Protein AF-0000000083642855 (afdb_homodimer)

Radius of gyration: 17.38 Å; Cα contacts (8 Å, |Δi|>4): 271; chains: 2; bounding box: 28×48×40 Å

Secondary structure (DSSP, 8-state):
-HHHHHHHHHTT-HHHHHHHHHHHHHH-TT-HHHHHHHHHHHHHTT-HHHHHHHHHHHHHH-TT-HHHHHHHHHHHHHHHHHHH-/-HHHHHHHHHTT-HHHHHHHHHHHHHH-TT-HHHHHHHHHHHHHTT-HHHHHHHHHHHHHH-TT-HHHHHHHHHHHHHHHHHHH-

Nearest PDB structures (foldseek):
  2vyi-assembly2_B  TM=9.928E-01  e=2.542E-05  Homo sapiens
  5lyn-assembly1_B  TM=9.977E-01  e=8.302E-05  Saccharomyces cerevisiae
  6fdp-assembly1_A  TM=9.388E-01  e=4.725E-05  Homo sapiens
  6fdt-assembly1_A  TM=9.279E-01  e=5.920E-05  Homo sapiens
  7tb1-assembly2_B  TM=9.486E-01  e=1.633E-04  Homo sapiens

Solvent-accessible surface area (backbone atoms only — not comparable to full-atom values): 7973 Å² total; per-residue (Å²): 81,55,67,58,13,51,51,27,44,74,69,66,36,34,70,59,14,37,54,27,25,51,54,37,31,73,77,41,74,83,45,31,63,50,30,28,52,32,15,48,27,26,44,77,68,66,38,27,71,60,8,33,54,25,10,50,52,11,33,72,68,35,80,80,46,23,66,18,31,33,42,28,11,52,19,42,44,50,47,54,49,54,65,72,93,81,54,67,59,14,51,52,27,44,74,70,66,35,33,70,59,14,36,55,27,26,51,53,36,30,74,77,42,76,80,45,32,64,49,30,28,54,31,14,48,30,26,46,76,69,68,37,28,71,61,8,34,55,24,11,50,51,11,32,73,68,34,79,78,48,23,66,18,32,34,41,26,11,52,19,42,44,50,46,56,49,55,66,73,91

Organism: NCBI:txid97028

Structure (mmCIF, N/CA/C/O backbone):
data_AF-0000000083642855-model_v1
#
loop_
_entity.id
_entity.type
_entity.pdbx_description
1 polymer SGT1-1
#
loop_
_atom_site.group_PDB
_atom_site.id
_atom_site.type_symbol
_atom_site.label_atom_id
_atom_site.label_alt_id
_atom_site.label_comp_id
_atom_site.label_asym_id
_atom_site.label_entity_id
_atom_site.label_seq_id
_atom_site.pdbx_PDB_ins_code
_atom_site.Cartn_x
_atom_site.Cartn_y
_atom_site.Cartn_z
_atom_site.occupancy
_atom_site.B_iso_or_equiv
_atom_site.auth_seq_id
_atom_site.auth_comp_id
_atom_site.auth_asym_id
_atom_site.auth_atom_id
_atom_site.pdbx_PDB_model_num
ATOM 1 N N . PHE A 1 1 ? 0.253 -23.016 -13.867 1 94.75 1 PHE A N 1
ATOM 2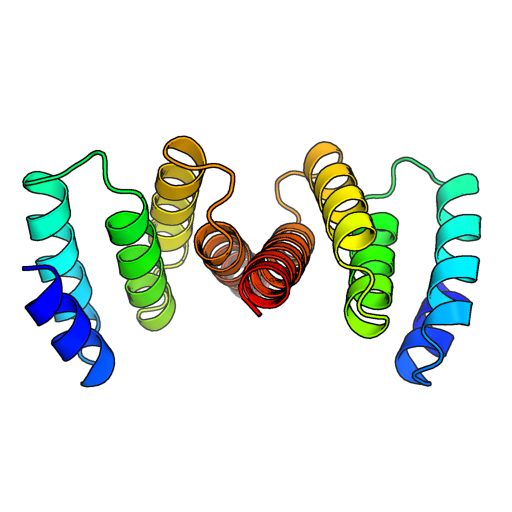 C CA . PHE A 1 1 ? -0.002 -22.859 -12.438 1 94.75 1 PHE A CA 1
ATOM 3 C C . PHE A 1 1 ? -0.616 -21.5 -12.141 1 94.75 1 PHE A C 1
ATOM 5 O O . PHE A 1 1 ? -1.661 -21.422 -11.5 1 94.75 1 PHE A O 1
ATOM 12 N N . GLU A 1 2 ? -0.07 -20.484 -12.734 1 95.88 2 GLU A N 1
ATOM 13 C CA . GLU A 1 2 ? -0.538 -19.141 -12.414 1 95.88 2 GLU A CA 1
ATOM 14 C C . GLU A 1 2 ? -2.023 -18.984 -12.727 1 95.88 2 GLU A C 1
ATOM 16 O O . GLU A 1 2 ? -2.787 -18.484 -11.898 1 95.88 2 GLU A O 1
ATOM 21 N N . ASN A 1 3 ? -2.424 -19.422 -13.883 1 97 3 ASN A N 1
ATOM 22 C CA . ASN A 1 3 ? -3.828 -19.297 -14.258 1 97 3 ASN A CA 1
ATOM 23 C C . ASN A 1 3 ? -4.73 -20.109 -13.328 1 97 3 ASN A C 1
ATOM 25 O O . ASN A 1 3 ? -5.809 -19.641 -12.953 1 97 3 ASN A O 1
ATOM 29 N N . LYS A 1 4 ? -4.34 -21.25 -13.031 1 98 4 LYS A N 1
ATOM 30 C CA . LYS A 1 4 ? -5.102 -22.078 -12.102 1 98 4 LYS A CA 1
ATOM 31 C C . LYS A 1 4 ? -5.164 -21.438 -10.719 1 98 4 LYS A C 1
ATOM 33 O O . LYS A 1 4 ? -6.184 -21.531 -10.031 1 98 4 LYS A O 1
ATOM 38 N N . ALA A 1 5 ? -4.02 -20.797 -10.359 1 98.38 5 ALA A N 1
ATOM 39 C CA . ALA A 1 5 ? -3.977 -20.109 -9.07 1 98.38 5 ALA A CA 1
ATOM 40 C C . ALA A 1 5 ? -4.977 -18.969 -9.023 1 98.38 5 ALA A C 1
ATOM 42 O O . ALA A 1 5 ? -5.684 -18.781 -8.031 1 98.38 5 ALA A O 1
ATOM 43 N N . LYS A 1 6 ? -5.027 -18.25 -10.062 1 98 6 LYS A N 1
ATOM 44 C CA . LYS A 1 6 ? -5.98 -17.156 -10.172 1 98 6 LYS A CA 1
ATOM 45 C C . LYS A 1 6 ? -7.414 -17.656 -10.094 1 98 6 LYS A C 1
ATOM 47 O O . LYS A 1 6 ? -8.266 -17.047 -9.445 1 98 6 LYS A O 1
ATOM 52 N N . GLU A 1 7 ? -7.707 -18.703 -10.766 1 98 7 GLU A N 1
ATOM 53 C CA . GLU A 1 7 ? -9.039 -19.312 -10.719 1 98 7 GLU A CA 1
ATOM 54 C C . GLU A 1 7 ? -9.391 -19.75 -9.305 1 98 7 GLU A C 1
ATOM 56 O O . GLU A 1 7 ? -10.516 -19.531 -8.844 1 98 7 GLU A O 1
ATOM 61 N N . ALA A 1 8 ? -8.469 -20.344 -8.656 1 98.31 8 ALA A N 1
ATOM 62 C CA . ALA A 1 8 ? -8.688 -20.766 -7.277 1 98.31 8 ALA A CA 1
ATOM 63 C C . ALA A 1 8 ? -8.969 -19.578 -6.375 1 98.31 8 ALA A C 1
ATOM 65 O O . ALA A 1 8 ? -9.828 -19.641 -5.492 1 98.31 8 ALA A O 1
ATOM 66 N N . PHE A 1 9 ? -8.203 -18.5 -6.582 1 98.06 9 PHE A N 1
ATOM 67 C CA . PHE A 1 9 ? -8.414 -17.281 -5.82 1 98.06 9 PHE A CA 1
ATOM 68 C C . PHE A 1 9 ? -9.82 -16.734 -6.047 1 98.06 9 PHE A C 1
ATOM 70 O O . PHE A 1 9 ? -10.5 -16.344 -5.098 1 98.06 9 PHE A O 1
ATOM 77 N N . PHE A 1 10 ? -10.234 -16.734 -7.254 1 97.31 10 PHE A N 1
ATOM 78 C CA . PHE A 1 10 ? -11.562 -16.234 -7.605 1 97.31 10 PHE A CA 1
ATOM 79 C C . PHE A 1 10 ? -12.648 -17.109 -7.004 1 97.31 10 PHE A C 1
ATOM 81 O O . PHE A 1 10 ? -13.727 -16.625 -6.645 1 97.31 10 PHE A O 1
ATOM 88 N N . ASP A 1 11 ? -12.344 -18.391 -6.887 1 97.81 11 ASP A N 1
ATOM 89 C CA . ASP A 1 11 ? -13.281 -19.359 -6.312 1 97.81 11 ASP A CA 1
ATOM 90 C C . ASP A 1 11 ? -13.211 -19.344 -4.785 1 97.81 11 ASP A C 1
ATOM 92 O O . ASP A 1 11 ? -13.805 -20.203 -4.129 1 97.81 11 ASP A O 1
ATOM 96 N N . ASP A 1 12 ? -12.344 -18.484 -4.266 1 97.81 12 ASP A N 1
ATOM 97 C CA . ASP A 1 12 ? -12.172 -18.266 -2.832 1 97.81 12 ASP A CA 1
ATOM 98 C C . ASP A 1 12 ? -11.477 -19.469 -2.178 1 97.81 12 ASP A C 1
ATOM 100 O O . ASP A 1 12 ? -11.633 -19.703 -0.98 1 97.81 12 ASP A O 1
ATOM 104 N N . ASP A 1 13 ? -10.883 -20.25 -2.939 1 98.38 13 ASP A N 1
ATOM 105 C CA . ASP A 1 13 ? -10.008 -21.297 -2.41 1 98.38 13 ASP A CA 1
ATOM 106 C C . ASP A 1 13 ? -8.578 -20.781 -2.242 1 98.38 13 ASP A C 1
ATOM 108 O O . ASP A 1 13 ? -7.684 -21.156 -2.998 1 98.38 13 ASP A O 1
ATOM 112 N N . PHE A 1 14 ? -8.375 -20.078 -1.244 1 98.56 14 PHE A N 1
ATOM 113 C CA . PHE A 1 14 ? -7.141 -19.328 -1.073 1 98.56 14 PHE A CA 1
ATOM 114 C C . PHE A 1 14 ? -5.98 -20.25 -0.731 1 98.56 14 PHE A C 1
ATOM 116 O O . PHE A 1 14 ? -4.84 -20 -1.115 1 98.56 14 PHE A O 1
ATOM 123 N N . SER A 1 15 ? -6.246 -21.328 -0.026 1 98.62 15 SER A N 1
ATOM 124 C CA . SER A 1 15 ? -5.188 -22.281 0.299 1 98.62 15 SER A CA 1
ATOM 125 C C . SER A 1 15 ? -4.621 -22.922 -0.96 1 98.62 15 SER A C 1
ATOM 127 O O . SER A 1 15 ? -3.404 -23.031 -1.114 1 98.62 15 SER A O 1
ATOM 129 N N . LEU A 1 16 ? -5.566 -23.297 -1.776 1 98.62 16 LEU A N 1
ATOM 130 C CA . LEU A 1 16 ? -5.129 -23.875 -3.045 1 98.62 16 LEU A CA 1
ATOM 131 C C . LEU A 1 16 ? -4.406 -22.828 -3.889 1 98.62 16 LEU A C 1
ATOM 133 O O . LEU A 1 16 ? -3.416 -23.141 -4.555 1 98.62 16 LEU A O 1
ATOM 137 N N . ALA A 1 17 ? -4.922 -21.609 -3.936 1 98.81 17 ALA A N 1
ATOM 138 C CA . ALA A 1 17 ? -4.262 -20.531 -4.672 1 98.81 17 ALA A CA 1
ATOM 139 C C . ALA A 1 17 ? -2.814 -20.375 -4.223 1 98.81 17 ALA A C 1
ATOM 141 O O . ALA A 1 17 ? -1.907 -20.266 -5.051 1 98.81 17 ALA A O 1
ATOM 142 N N . VAL A 1 18 ? -2.564 -20.406 -2.871 1 98.81 18 VAL A N 1
ATOM 143 C CA . VAL A 1 18 ? -1.22 -20.25 -2.326 1 98.81 18 VAL A CA 1
ATOM 144 C C . VAL A 1 18 ? -0.321 -21.375 -2.844 1 98.81 18 VAL A C 1
ATOM 146 O O . VAL A 1 18 ? 0.814 -21.125 -3.258 1 98.81 18 VAL A O 1
ATOM 149 N N . ASP A 1 19 ? -0.824 -22.594 -2.844 1 98.69 19 ASP A N 1
ATOM 150 C CA . ASP A 1 19 ? -0.051 -23.75 -3.299 1 98.69 19 AS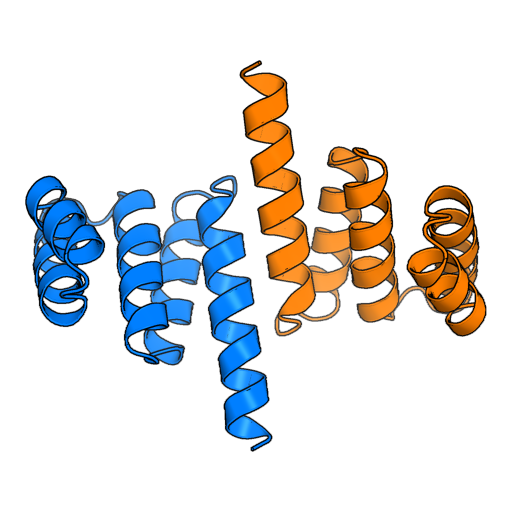P A CA 1
ATOM 151 C C . ASP A 1 19 ? 0.313 -23.625 -4.777 1 98.69 19 ASP A C 1
ATOM 153 O O . ASP A 1 19 ? 1.46 -23.859 -5.16 1 98.69 19 ASP A O 1
ATOM 157 N N . LEU A 1 20 ? -0.651 -23.219 -5.523 1 98.75 20 LEU A N 1
ATOM 158 C CA . LEU A 1 20 ? -0.451 -23.094 -6.965 1 98.75 20 LEU A CA 1
ATOM 159 C C . LEU A 1 20 ? 0.485 -21.938 -7.297 1 98.75 20 LEU A C 1
ATOM 161 O O . LEU A 1 20 ? 1.35 -22.062 -8.164 1 98.75 20 LEU A O 1
ATOM 165 N N . TYR A 1 21 ? 0.352 -20.812 -6.641 1 98.75 21 TYR A N 1
ATOM 166 C CA . TYR A 1 21 ? 1.289 -19.719 -6.84 1 98.75 21 TYR A CA 1
ATOM 167 C C . TYR A 1 21 ? 2.699 -20.109 -6.426 1 98.75 21 TYR A C 1
ATOM 169 O O . TYR A 1 21 ? 3.678 -19.703 -7.047 1 98.75 21 TYR A O 1
ATOM 177 N N . SER A 1 22 ? 2.793 -20.875 -5.332 1 98.75 22 SER A N 1
ATOM 178 C CA . SER A 1 22 ? 4.102 -21.344 -4.887 1 98.75 22 SER A CA 1
ATOM 179 C C . SER A 1 22 ? 4.781 -22.188 -5.965 1 98.75 22 SER A C 1
ATOM 181 O O . SER A 1 22 ? 5.98 -22.031 -6.211 1 98.75 22 SER A O 1
ATOM 183 N N . GLN A 1 23 ? 4.016 -23.016 -6.574 1 98.56 23 GLN A N 1
ATOM 184 C CA . GLN A 1 23 ? 4.551 -23.828 -7.672 1 98.56 23 GLN A CA 1
ATOM 185 C C . GLN A 1 23 ? 4.961 -22.938 -8.852 1 98.56 23 GLN A C 1
ATOM 187 O O . GLN A 1 23 ? 5.996 -23.172 -9.477 1 98.56 23 GLN A O 1
ATOM 192 N N . ALA A 1 24 ? 4.148 -21.984 -9.203 1 98.62 24 ALA A N 1
ATOM 193 C CA . ALA A 1 24 ? 4.457 -21.047 -10.281 1 98.62 24 ALA A CA 1
ATOM 194 C C . ALA A 1 24 ? 5.746 -20.281 -9.992 1 98.62 24 ALA A C 1
ATOM 196 O O . ALA A 1 24 ? 6.551 -20.047 -10.891 1 98.62 24 ALA A O 1
ATOM 197 N N . ILE A 1 25 ? 5.98 -19.875 -8.742 1 98.5 25 ILE A N 1
ATOM 198 C CA . ILE A 1 25 ? 7.164 -19.141 -8.312 1 98.5 25 ILE A CA 1
ATOM 199 C C . ILE A 1 25 ? 8.406 -20.016 -8.469 1 98.5 25 ILE A C 1
ATOM 201 O O . ILE A 1 25 ? 9.469 -19.531 -8.859 1 98.5 25 ILE A O 1
ATOM 205 N N .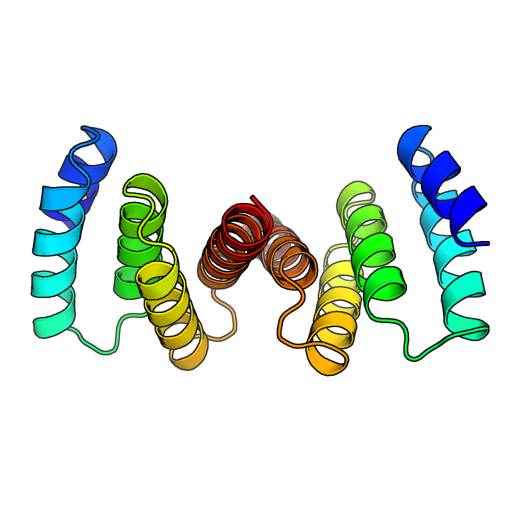 ASP A 1 26 ? 8.266 -21.312 -8.125 1 98.12 26 ASP A N 1
ATOM 206 C CA . ASP A 1 26 ? 9.375 -22.25 -8.297 1 98.12 26 ASP A CA 1
ATOM 207 C C . ASP A 1 26 ? 9.844 -22.281 -9.75 1 98.12 26 ASP A C 1
ATOM 209 O O . ASP A 1 26 ? 11.031 -22.438 -10.016 1 98.12 26 ASP A O 1
ATOM 213 N N . LEU A 1 27 ? 8.906 -22.109 -10.609 1 97.56 27 LEU A N 1
ATOM 214 C CA . LEU A 1 27 ? 9.203 -22.172 -12.039 1 97.56 27 LEU A CA 1
ATOM 215 C C . LEU A 1 27 ? 9.727 -20.828 -12.539 1 97.56 27 LEU A C 1
ATOM 217 O O . LEU A 1 27 ? 10.5 -20.781 -13.5 1 97.56 27 LEU A O 1
ATOM 221 N N . ASP A 1 28 ? 9.297 -19.703 -11.898 1 98.06 28 ASP A N 1
ATOM 222 C CA . ASP A 1 28 ? 9.695 -18.359 -12.281 1 98.06 28 ASP A CA 1
ATOM 223 C C . ASP A 1 28 ? 9.898 -17.469 -11.047 1 98.06 28 ASP A C 1
ATOM 225 O O . ASP A 1 28 ? 9.102 -16.562 -10.797 1 98.06 28 ASP A O 1
ATOM 229 N N . PRO A 1 29 ? 10.961 -17.688 -10.375 1 97.94 29 PRO A N 1
ATOM 230 C CA . PRO A 1 29 ? 11.172 -17.031 -9.086 1 97.94 29 PRO A CA 1
ATOM 231 C C . PRO A 1 29 ? 11.43 -15.539 -9.227 1 97.94 29 PRO A C 1
ATOM 233 O O . PRO A 1 29 ? 11.453 -14.812 -8.227 1 97.94 29 PRO A O 1
ATOM 236 N N . ASN A 1 30 ? 11.586 -14.977 -10.43 1 98.25 30 ASN A N 1
ATOM 237 C CA . ASN A 1 30 ? 11.891 -13.562 -10.625 1 98.25 30 ASN A CA 1
ATOM 238 C C . ASN A 1 30 ? 10.664 -12.789 -11.117 1 98.25 30 ASN A C 1
ATOM 240 O O . ASN A 1 30 ? 10.789 -11.656 -11.586 1 98.25 30 ASN A O 1
ATOM 244 N N . ASN A 1 31 ? 9.5 -13.328 -11.031 1 98.19 31 ASN A N 1
ATOM 245 C CA . ASN A 1 31 ? 8.258 -12.672 -11.43 1 98.19 31 ASN A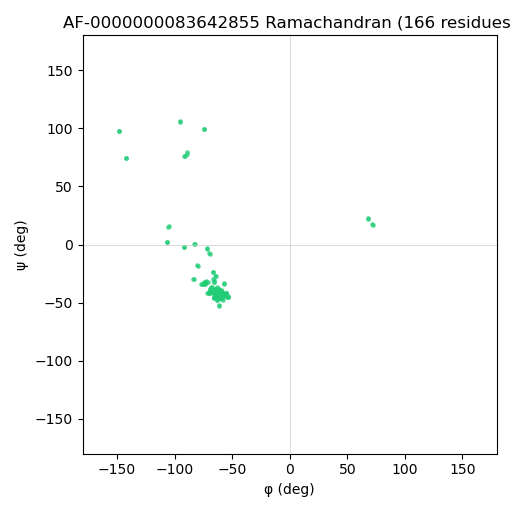 CA 1
ATOM 246 C C . ASN A 1 31 ? 7.57 -12.008 -10.234 1 98.19 31 ASN A C 1
ATOM 248 O O . ASN A 1 31 ? 6.945 -12.688 -9.414 1 98.19 31 ASN A O 1
ATOM 252 N N . PRO A 1 32 ? 7.637 -10.703 -10.172 1 98.44 32 PRO A N 1
ATOM 253 C CA . PRO A 1 32 ? 7.082 -10.016 -9.008 1 98.44 32 PRO A CA 1
ATOM 254 C C . PRO A 1 32 ? 5.57 -10.188 -8.883 1 98.44 32 PRO A C 1
ATOM 256 O O . PRO A 1 32 ? 5.031 -10.164 -7.773 1 98.44 32 PRO A O 1
ATOM 259 N N . ASN A 1 33 ? 4.93 -10.391 -9.977 1 98.19 33 ASN A N 1
ATOM 260 C CA . ASN A 1 33 ? 3.479 -10.531 -9.953 1 98.19 33 ASN A CA 1
ATOM 261 C C . ASN A 1 33 ? 3.043 -11.773 -9.195 1 98.19 33 ASN A C 1
ATOM 263 O O . ASN A 1 33 ? 2.014 -11.766 -8.516 1 98.19 33 ASN A O 1
ATOM 267 N N . LEU A 1 34 ? 3.766 -12.82 -9.352 1 98.75 34 LEU A N 1
ATOM 268 C CA . LEU A 1 34 ? 3.428 -14.062 -8.664 1 98.75 34 LEU A CA 1
ATOM 269 C C . LEU A 1 34 ? 3.508 -13.883 -7.156 1 98.75 34 LEU A C 1
ATOM 271 O O . LEU A 1 34 ? 2.627 -14.344 -6.422 1 98.75 34 LEU A O 1
ATOM 275 N N . PHE A 1 35 ? 4.5 -13.18 -6.691 1 98.75 35 PHE A N 1
ATOM 276 C CA . PHE A 1 35 ? 4.641 -12.898 -5.266 1 98.75 35 PHE A CA 1
ATOM 277 C C . PHE A 1 35 ? 3.506 -12 -4.777 1 98.75 35 PHE A C 1
ATOM 279 O O . PHE A 1 35 ? 2.924 -12.25 -3.721 1 98.75 35 PHE A O 1
ATOM 286 N N . ALA A 1 36 ? 3.248 -10.977 -5.535 1 98.56 36 ALA A N 1
ATOM 287 C CA . ALA A 1 36 ? 2.176 -10.062 -5.148 1 98.56 36 ALA A CA 1
ATOM 288 C C . ALA A 1 36 ? 0.837 -10.797 -5.07 1 98.56 36 ALA A C 1
ATOM 290 O O . ALA A 1 36 ? 0.037 -10.539 -4.168 1 98.56 36 ALA A O 1
ATOM 291 N N . ASP A 1 37 ? 0.569 -11.648 -6.02 1 98.5 37 ASP A N 1
ATOM 292 C CA . ASP A 1 37 ? -0.694 -12.383 -6.074 1 98.5 37 ASP A CA 1
ATOM 293 C C . ASP A 1 37 ? -0.779 -13.414 -4.953 1 98.5 37 ASP A C 1
ATOM 295 O O . ASP A 1 37 ? -1.841 -13.602 -4.355 1 98.5 37 ASP A O 1
ATOM 299 N N . ARG A 1 38 ? 0.313 -14.07 -4.641 1 98.75 38 ARG A N 1
ATOM 300 C CA . ARG A 1 38 ? 0.3 -14.984 -3.5 1 98.75 38 ARG A CA 1
ATOM 301 C C . ARG A 1 38 ? 0.106 -14.219 -2.193 1 98.75 38 ARG A C 1
ATOM 303 O O . ARG A 1 38 ? -0.574 -14.703 -1.284 1 98.75 38 ARG A O 1
ATOM 310 N N . ALA A 1 39 ? 0.742 -13.055 -2.109 1 98.75 39 ALA A N 1
ATOM 311 C CA . ALA A 1 39 ? 0.547 -12.219 -0.928 1 98.75 39 ALA A CA 1
ATOM 312 C C . ALA A 1 39 ? -0.935 -11.93 -0.698 1 98.75 39 ALA A C 1
ATOM 314 O O . ALA A 1 39 ? -1.408 -11.953 0.441 1 98.75 39 ALA A O 1
ATOM 315 N N . GLN A 1 40 ? -1.62 -11.656 -1.767 1 98.44 40 GLN A N 1
ATOM 316 C CA . GLN A 1 40 ? -3.053 -11.406 -1.66 1 98.44 40 GLN A CA 1
ATOM 317 C C . GLN A 1 40 ? -3.785 -12.633 -1.114 1 98.44 40 GLN A C 1
ATOM 319 O O . GLN A 1 40 ? -4.715 -12.5 -0.317 1 98.44 40 GLN A O 1
ATOM 324 N N . SER A 1 41 ? -3.475 -13.742 -1.608 1 98.75 41 SER A N 1
ATOM 325 C CA . SER A 1 41 ? -4.074 -14.984 -1.126 1 98.75 41 SER A CA 1
ATOM 326 C C . SER A 1 41 ? -3.805 -15.188 0.362 1 98.75 41 SER A C 1
ATOM 328 O O . SER A 1 41 ? -4.699 -15.57 1.114 1 98.75 41 SER A O 1
ATOM 330 N N . TYR A 1 42 ? -2.592 -14.914 0.82 1 98.62 42 TYR A N 1
ATOM 331 C CA . TYR A 1 42 ? -2.238 -15.008 2.232 1 98.62 42 TYR A CA 1
ATOM 332 C C . TYR A 1 42 ? -3.086 -14.055 3.068 1 98.62 42 TYR A C 1
ATOM 33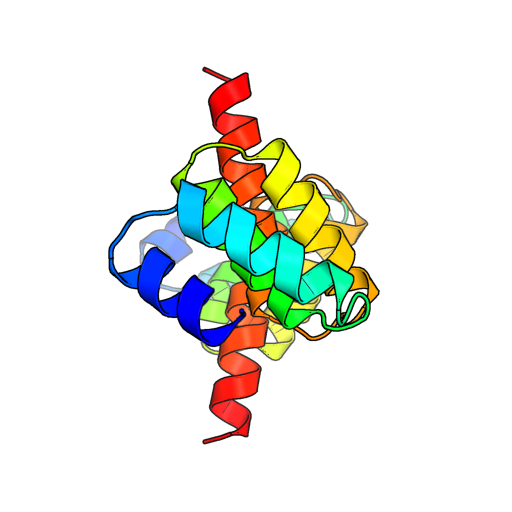4 O O . TYR A 1 42 ? -3.498 -14.391 4.18 1 98.62 42 TYR A O 1
ATOM 342 N N . ILE A 1 43 ? -3.244 -12.867 2.561 1 97.81 43 ILE A N 1
ATOM 343 C CA . ILE A 1 43 ? -4.062 -11.891 3.27 1 97.81 43 ILE A CA 1
ATOM 344 C C . ILE A 1 43 ? -5.457 -12.461 3.508 1 97.81 43 ILE A C 1
ATOM 346 O O . ILE A 1 43 ? -6.004 -12.344 4.609 1 97.81 43 ILE A O 1
ATOM 350 N N . LYS A 1 44 ? -5.996 -13.086 2.49 1 97.88 44 LYS A N 1
ATOM 351 C CA . LYS A 1 44 ? -7.332 -13.656 2.596 1 97.88 44 LYS A CA 1
ATOM 352 C C . LYS A 1 44 ? -7.359 -14.82 3.584 1 97.88 44 LYS A C 1
ATOM 354 O O . LYS A 1 44 ? -8.406 -15.125 4.164 1 97.88 44 LYS A O 1
ATOM 359 N N . LEU A 1 45 ? -6.234 -15.438 3.816 1 97.94 45 LEU A N 1
ATOM 360 C CA . LEU A 1 45 ? -6.098 -16.547 4.766 1 97.94 45 LEU A CA 1
ATOM 361 C C . LEU A 1 45 ? -5.699 -16.016 6.145 1 97.94 45 LEU A C 1
ATOM 363 O O . LEU A 1 45 ? -5.434 -16.812 7.055 1 97.94 45 LEU A O 1
ATOM 367 N N . ASN A 1 46 ? -5.504 -14.773 6.262 1 96.88 46 ASN A N 1
ATOM 368 C CA . ASN A 1 46 ? -5.082 -14.109 7.488 1 96.88 46 ASN A CA 1
ATOM 369 C C . ASN A 1 46 ? -3.652 -14.484 7.867 1 96.88 46 ASN A C 1
ATOM 371 O O . ASN A 1 46 ? -3.291 -14.453 9.047 1 96.88 46 ASN A O 1
ATOM 375 N N . SER A 1 47 ? -2.912 -14.891 6.949 1 97.25 47 SER A N 1
ATOM 376 C CA . SER A 1 47 ? -1.481 -15.125 7.102 1 97.25 47 SER A CA 1
ATOM 377 C C . SER A 1 47 ? -0.673 -13.891 6.734 1 97.25 47 SER A C 1
ATOM 379 O O . SER A 1 47 ? 0.018 -13.867 5.715 1 97.25 47 SER A O 1
ATOM 381 N N . PHE A 1 48 ? -0.665 -12.969 7.574 1 96.75 48 PHE A N 1
ATOM 382 C CA . PHE A 1 48 ? -0.191 -11.625 7.262 1 96.75 48 PHE A CA 1
ATOM 383 C C . PHE A 1 48 ? 1.332 -11.586 7.223 1 96.75 48 PHE A C 1
ATOM 385 O O . PHE A 1 48 ? 1.917 -10.844 6.43 1 96.75 48 PHE A O 1
ATOM 392 N N . THR A 1 49 ? 2.002 -12.359 8.047 1 96.56 49 THR A N 1
ATOM 393 C CA . THR A 1 49 ? 3.461 -12.391 8.039 1 96.56 49 THR A CA 1
ATOM 394 C C . THR A 1 49 ? 3.986 -12.867 6.691 1 96.56 49 THR A C 1
ATOM 396 O O . THR A 1 49 ? 4.895 -12.266 6.117 1 96.56 49 THR A O 1
ATOM 399 N N . GLU A 1 50 ? 3.359 -13.891 6.176 1 98.31 50 GLU A N 1
ATOM 400 C CA . GLU A 1 50 ? 3.74 -14.422 4.871 1 98.31 50 GLU A CA 1
ATOM 401 C C . GLU A 1 50 ? 3.41 -13.438 3.752 1 98.31 50 GLU A C 1
ATOM 403 O O . GLU A 1 50 ? 4.168 -13.305 2.791 1 98.31 50 GLU A O 1
ATOM 408 N N . ALA A 1 51 ? 2.309 -12.781 3.945 1 98.38 51 ALA A N 1
ATOM 409 C CA . ALA A 1 51 ? 1.905 -11.781 2.961 1 98.38 51 ALA A CA 1
ATOM 410 C C . ALA A 1 51 ? 2.918 -10.641 2.887 1 98.38 51 ALA A C 1
ATOM 412 O O . ALA A 1 51 ? 3.281 -10.195 1.797 1 98.38 51 ALA A O 1
ATOM 413 N N . VAL A 1 52 ? 3.379 -10.234 4.07 1 97.5 52 VAL A N 1
ATOM 414 C CA . VAL A 1 52 ? 4.371 -9.172 4.109 1 97.5 52 VAL A CA 1
ATOM 415 C C . VAL A 1 52 ? 5.656 -9.625 3.422 1 97.5 52 VAL A C 1
ATOM 417 O O . VAL A 1 52 ? 6.258 -8.883 2.648 1 97.5 52 VAL A O 1
ATOM 420 N N . SER A 1 53 ? 6.062 -10.836 3.672 1 98.19 53 SER A N 1
ATOM 421 C CA . SER A 1 53 ? 7.273 -11.391 3.074 1 98.19 53 SER A CA 1
ATOM 422 C C . SER A 1 53 ? 7.172 -11.422 1.553 1 98.19 53 SER A C 1
ATOM 424 O O . SER A 1 53 ? 8.109 -11.023 0.854 1 98.19 53 SER A O 1
ATOM 426 N N . ASP A 1 54 ? 6.051 -11.82 1.017 1 98.75 54 ASP A N 1
ATOM 427 C CA . ASP A 1 54 ? 5.84 -11.898 -0.425 1 98.75 54 ASP A CA 1
ATOM 428 C C . ASP A 1 54 ? 5.785 -10.508 -1.054 1 98.75 54 ASP A C 1
ATOM 430 O O . ASP A 1 54 ? 6.332 -10.289 -2.135 1 98.75 54 ASP A O 1
ATOM 434 N N . ALA A 1 55 ? 5.117 -9.625 -0.371 1 98.31 55 ALA A N 1
ATOM 435 C CA . ALA A 1 55 ? 5.047 -8.258 -0.876 1 98.31 55 ALA A CA 1
ATOM 436 C C . ALA A 1 55 ? 6.43 -7.621 -0.944 1 98.31 55 ALA A C 1
ATOM 438 O O . ALA A 1 55 ? 6.762 -6.941 -1.919 1 98.31 55 ALA A O 1
ATOM 439 N N . ASN A 1 56 ? 7.219 -7.855 0.057 1 97.81 56 ASN A N 1
ATOM 440 C CA . ASN A 1 56 ? 8.586 -7.355 0.057 1 97.81 56 ASN A CA 1
ATOM 441 C C . ASN A 1 56 ? 9.391 -7.91 -1.115 1 97.81 56 ASN A C 1
ATOM 443 O O . ASN A 1 56 ? 10.141 -7.176 -1.767 1 97.81 56 ASN A O 1
ATOM 447 N N . LYS A 1 57 ? 9.266 -9.188 -1.348 1 98.56 57 LYS A N 1
ATOM 448 C CA . LYS A 1 57 ? 9.961 -9.812 -2.471 1 98.56 57 LYS A CA 1
ATOM 449 C C . LYS A 1 57 ? 9.516 -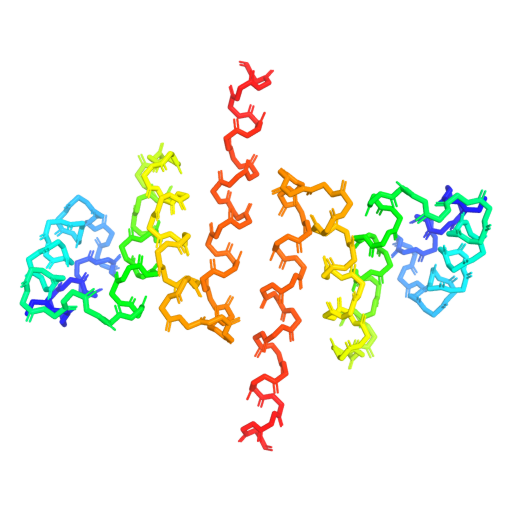9.203 -3.797 1 98.56 57 LYS A C 1
ATOM 451 O O . LYS A 1 57 ? 10.336 -8.938 -4.676 1 98.56 57 LYS A O 1
ATOM 456 N N . ALA A 1 58 ? 8.203 -8.992 -3.963 1 98.5 58 ALA A N 1
ATOM 457 C CA . ALA A 1 58 ? 7.672 -8.375 -5.18 1 98.5 58 ALA A CA 1
ATOM 458 C C . ALA A 1 58 ? 8.25 -6.98 -5.391 1 98.5 58 ALA A C 1
ATOM 460 O O . ALA A 1 58 ? 8.641 -6.629 -6.504 1 98.5 58 ALA A O 1
ATOM 461 N N . ILE A 1 59 ? 8.328 -6.219 -4.309 1 96.44 59 ILE A N 1
ATOM 462 C CA . ILE A 1 59 ? 8.852 -4.855 -4.371 1 96.44 59 ILE A CA 1
ATOM 463 C C . ILE A 1 59 ? 10.328 -4.887 -4.75 1 96.44 59 ILE A C 1
ATOM 465 O O . ILE A 1 59 ? 10.797 -4.055 -5.535 1 96.44 59 ILE A O 1
ATOM 469 N N . LEU A 1 60 ? 11.062 -5.766 -4.117 1 97.31 60 LEU A N 1
ATOM 470 C CA . LEU A 1 60 ? 12.477 -5.914 -4.422 1 97.31 60 LEU A CA 1
ATOM 471 C C . LEU A 1 60 ? 12.688 -6.188 -5.91 1 97.31 60 LEU A C 1
ATOM 473 O O . LEU A 1 60 ? 13.602 -5.637 -6.523 1 97.31 60 LEU A O 1
ATOM 477 N N . LEU A 1 61 ? 11.852 -7.035 -6.477 1 98 61 LEU A N 1
ATOM 478 C CA . LEU A 1 61 ? 11.961 -7.445 -7.871 1 98 61 LEU A CA 1
ATOM 479 C C . LEU A 1 61 ? 11.477 -6.34 -8.805 1 98 61 LEU A C 1
ATOM 481 O O . LEU A 1 61 ? 12 -6.18 -9.906 1 98 61 LEU A O 1
ATOM 485 N N . ASN A 1 62 ? 10.422 -5.523 -8.359 1 97.06 62 ASN A N 1
ATOM 486 C CA . ASN A 1 62 ? 9.875 -4.41 -9.133 1 97.06 62 ASN A CA 1
ATOM 487 C C . ASN A 1 62 ? 9.367 -3.295 -8.219 1 97.06 62 ASN A C 1
ATOM 489 O O . ASN A 1 62 ? 8.195 -3.281 -7.84 1 97.06 62 ASN A O 1
ATOM 493 N N . PRO A 1 63 ? 10.109 -2.361 -8.031 1 93.56 63 PRO A N 1
ATOM 494 C CA . PRO A 1 63 ? 9.766 -1.299 -7.078 1 93.56 63 PRO A CA 1
ATOM 495 C C . PRO A 1 63 ? 8.648 -0.392 -7.582 1 93.56 63 PRO A C 1
ATOM 497 O O . PRO A 1 63 ? 8.172 0.477 -6.844 1 93.56 63 PRO A O 1
ATOM 500 N N . THR A 1 64 ? 8.156 -0.569 -8.766 1 90.25 64 THR A N 1
ATOM 501 C CA . THR A 1 64 ? 7.09 0.272 -9.297 1 90.25 64 THR A CA 1
ATOM 502 C C . THR A 1 64 ? 5.766 -0.486 -9.328 1 90.25 64 THR A C 1
ATOM 504 O O . THR A 1 64 ? 4.754 0.039 -9.797 1 90.25 64 THR A O 1
ATOM 507 N N . LEU A 1 65 ? 5.77 -1.693 -8.859 1 95 65 LEU A N 1
ATOM 508 C CA . LEU A 1 65 ? 4.566 -2.52 -8.867 1 95 65 LEU A CA 1
ATOM 509 C C . LEU A 1 65 ? 3.586 -2.064 -7.793 1 95 65 LEU A C 1
ATOM 511 O O . LEU A 1 65 ? 3.654 -2.525 -6.652 1 95 65 LEU A O 1
ATOM 515 N N . SER A 1 66 ? 2.643 -1.334 -8.188 1 95.12 66 SER A N 1
ATOM 516 C CA . SER A 1 66 ? 1.731 -0.663 -7.266 1 95.12 66 SER A CA 1
ATOM 517 C C . SER A 1 66 ? 0.988 -1.668 -6.391 1 95.12 66 SER A C 1
ATOM 519 O O . SER A 1 66 ? 0.783 -1.431 -5.199 1 95.12 66 SER A O 1
ATOM 521 N N . LYS A 1 67 ? 0.607 -2.732 -6.977 1 96 67 LYS A N 1
ATOM 522 C CA . LYS A 1 67 ? -0.186 -3.693 -6.219 1 96 67 LYS A CA 1
ATOM 523 C C . LYS A 1 67 ? 0.634 -4.312 -5.086 1 96 67 LYS A C 1
ATOM 525 O O . LYS A 1 67 ? 0.083 -4.703 -4.055 1 96 67 LYS A O 1
ATOM 530 N N . ALA A 1 68 ? 1.922 -4.441 -5.242 1 97.81 68 ALA A N 1
ATOM 531 C CA . ALA A 1 68 ? 2.775 -4.973 -4.184 1 97.81 68 ALA A CA 1
ATOM 532 C C . ALA A 1 68 ? 2.74 -4.074 -2.947 1 97.81 68 ALA A C 1
ATOM 534 O O . ALA A 1 68 ? 2.691 -4.566 -1.817 1 97.81 68 ALA A O 1
ATOM 535 N N . TYR A 1 69 ? 2.727 -2.812 -3.084 1 96.81 69 TYR A N 1
ATOM 536 C CA . TYR A 1 69 ? 2.648 -1.869 -1.975 1 96.81 69 TYR A CA 1
ATOM 537 C C . TYR A 1 69 ? 1.281 -1.929 -1.303 1 96.81 69 TYR A C 1
ATOM 539 O O . TYR A 1 69 ? 1.18 -1.827 -0.078 1 96.81 69 TYR A O 1
ATOM 547 N N . LEU A 1 70 ? 0.287 -2.037 -2.123 1 96.5 70 LEU A N 1
ATOM 548 C CA . LEU A 1 70 ? -1.053 -2.201 -1.569 1 96.5 70 LEU A CA 1
ATOM 549 C C . LEU A 1 70 ? -1.13 -3.447 -0.693 1 96.5 70 LEU A C 1
ATOM 551 O O . LEU A 1 70 ? -1.702 -3.41 0.398 1 96.5 70 LEU A O 1
ATOM 555 N N . ARG A 1 71 ? -0.586 -4.555 -1.182 1 97.88 71 ARG A N 1
ATOM 556 C CA . ARG A 1 71 ? -0.596 -5.797 -0.417 1 97.88 71 ARG A CA 1
ATOM 557 C C . ARG A 1 71 ? 0.2 -5.648 0.876 1 97.88 71 ARG A C 1
ATOM 559 O O . ARG A 1 71 ? -0.231 -6.113 1.933 1 97.88 71 ARG A O 1
ATOM 566 N N . LYS A 1 72 ? 1.338 -5.02 0.758 1 97.38 72 LYS A N 1
ATOM 567 C CA . LYS A 1 72 ? 2.152 -4.812 1.951 1 97.38 72 LYS A CA 1
ATOM 568 C C . LYS A 1 72 ? 1.41 -3.973 2.986 1 97.38 72 LYS A C 1
ATOM 570 O O . LYS A 1 72 ? 1.362 -4.328 4.164 1 97.38 72 LYS A O 1
ATOM 575 N N . GLY A 1 73 ? 0.943 -2.863 2.539 1 96.81 73 GLY A N 1
ATOM 576 C CA . GLY A 1 73 ? 0.193 -2.004 3.443 1 96.81 73 GLY A CA 1
ATOM 577 C C . GLY A 1 73 ? -0.957 -2.721 4.129 1 96.81 73 GLY A C 1
ATOM 578 O O . GLY A 1 73 ? -1.154 -2.572 5.336 1 96.81 73 GLY A O 1
ATOM 579 N N . THR A 1 74 ? -1.725 -3.49 3.391 1 96.38 74 THR A N 1
ATOM 580 C CA . THR A 1 74 ? -2.863 -4.227 3.924 1 96.38 74 THR A CA 1
ATOM 581 C C . THR A 1 74 ? -2.406 -5.262 4.945 1 96.38 74 THR A C 1
ATOM 583 O O . THR A 1 74 ? -2.988 -5.375 6.027 1 96.38 74 THR A O 1
ATOM 586 N N . ALA A 1 75 ? -1.415 -5.996 4.598 1 96.75 75 ALA A N 1
ATOM 587 C CA . ALA A 1 75 ? -0.895 -7.031 5.488 1 96.75 75 ALA A CA 1
ATOM 588 C C . ALA A 1 75 ? -0.359 -6.426 6.781 1 96.75 75 ALA A C 1
ATOM 590 O O . ALA A 1 75 ? -0.67 -6.902 7.875 1 96.75 75 ALA A O 1
ATOM 591 N N . CYS A 1 76 ? 0.428 -5.348 6.688 1 94.94 76 CYS A N 1
ATOM 592 C CA . CYS A 1 76 ? 0.997 -4.684 7.855 1 94.94 76 CYS A CA 1
ATOM 593 C C . CYS A 1 76 ? -0.099 -4.094 8.734 1 94.94 76 CYS A C 1
ATOM 595 O O . CYS A 1 76 ? -0.025 -4.176 9.961 1 94.94 76 CYS A O 1
ATOM 597 N N . PHE A 1 77 ? -1.078 -3.521 8.102 1 92.94 77 PHE A N 1
ATOM 598 C CA . PHE A 1 77 ? -2.199 -2.947 8.828 1 92.94 77 PHE A CA 1
ATOM 599 C C . PHE A 1 77 ? -2.885 -4.004 9.688 1 92.94 77 PHE A C 1
ATOM 601 O O . PHE A 1 77 ? -3.154 -3.773 10.867 1 92.94 77 PHE A O 1
ATOM 608 N N . ASN A 1 78 ? -3.084 -5.09 9.102 1 93.31 78 ASN A N 1
ATOM 609 C CA . ASN A 1 78 ? -3.771 -6.16 9.82 1 93.31 78 ASN A CA 1
ATOM 610 C C . ASN A 1 78 ? -2.875 -6.789 10.883 1 93.31 78 ASN A C 1
ATOM 612 O O . ASN A 1 78 ? -3.354 -7.215 11.938 1 93.31 78 ASN A O 1
ATOM 616 N N . LEU A 1 79 ? -1.643 -6.859 10.656 1 90.75 79 LEU A N 1
ATOM 617 C CA . LEU A 1 79 ? -0.694 -7.348 11.648 1 90.75 79 LEU A CA 1
ATOM 618 C C . LEU A 1 79 ? -0.674 -6.438 12.875 1 90.75 79 LEU A C 1
ATOM 620 O O . LEU A 1 79 ? -0.568 -6.918 14.008 1 90.75 79 LEU A O 1
ATOM 624 N N . GLU A 1 80 ? -0.629 -5.137 12.625 1 86 80 GLU A N 1
ATOM 625 C CA . GLU A 1 80 ? -0.655 -4.16 13.711 1 86 80 GLU A CA 1
ATOM 626 C C . GLU A 1 80 ? -1.944 -4.266 14.523 1 86 80 GLU A C 1
ATOM 628 O O . GLU A 1 80 ? -1.931 -4.121 15.742 1 86 80 GLU A O 1
ATOM 633 N N . GLU A 1 81 ? -3.014 -4.461 13.812 1 81.12 81 GLU A N 1
ATOM 634 C CA . GLU A 1 81 ? -4.305 -4.59 14.477 1 81.12 81 GLU A CA 1
ATOM 635 C C . GLU A 1 81 ? -4.398 -5.902 15.25 1 81.12 81 GLU A C 1
ATOM 637 O O . GLU A 1 81 ? -5 -5.953 16.328 1 81.12 81 GLU A O 1
ATOM 642 N N . TYR A 1 82 ? -3.922 -6.945 14.68 1 72.56 82 TYR A N 1
ATOM 643 C CA . TYR A 1 82 ? -3.928 -8.234 15.359 1 72.56 82 TYR A CA 1
ATOM 644 C C . TYR A 1 82 ? -3.041 -8.203 16.594 1 72.56 82 TYR A C 1
ATOM 646 O O . TYR A 1 82 ? -3.336 -8.867 17.594 1 72.56 82 TYR A O 1
ATOM 654 N N . HIS A 1 83 ? -2.025 -7.559 16.422 1 64.81 83 HIS A N 1
ATOM 655 C CA . HIS A 1 83 ? -1.16 -7.492 17.594 1 64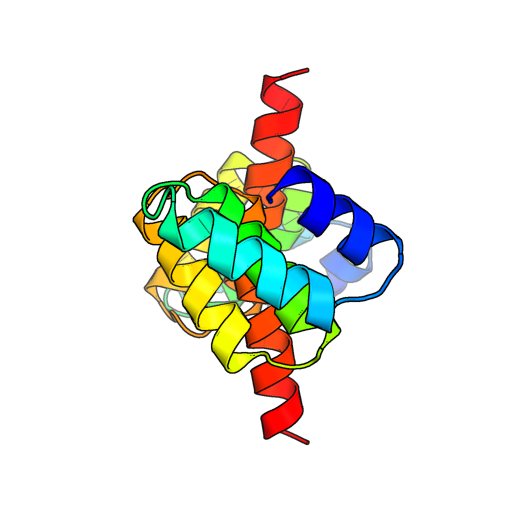.81 83 HIS A CA 1
ATOM 656 C C . HIS A 1 83 ? -1.759 -6.59 18.656 1 64.81 83 HIS A C 1
ATOM 658 O O . HIS A 1 83 ? -1.508 -6.785 19.859 1 64.81 83 HIS A O 1
ATOM 664 N N . THR A 1 84 ? -2.467 -5.613 18.281 1 55.19 84 THR A N 1
ATOM 665 C CA . THR A 1 84 ? -3.092 -4.742 19.266 1 55.19 84 THR A CA 1
ATOM 666 C C . THR A 1 84 ? -4.367 -5.371 19.812 1 55.19 84 THR A C 1
ATOM 668 O O . THR A 1 84 ? -4.891 -4.934 20.844 1 55.19 84 THR A O 1
ATOM 671 N N . ALA A 1 85 ? -4.844 -6.324 19.094 1 48.78 85 ALA A N 1
ATOM 672 C CA . ALA A 1 85 ? -5.984 -7.008 19.703 1 48.78 85 ALA A CA 1
ATOM 673 C C . ALA A 1 85 ? -5.52 -8.016 20.75 1 48.78 85 ALA A C 1
ATOM 675 O O . ALA A 1 85 ? -4.477 -8.656 20.578 1 48.78 85 ALA A O 1
ATOM 676 N N . PHE B 1 1 ? -2.527 22.531 13.773 1 94.75 1 PHE B N 1
ATOM 677 C CA . PHE B 1 1 ? -2.707 22.375 12.336 1 94.75 1 PHE B CA 1
ATOM 678 C C . PHE B 1 1 ? -3.174 20.953 12.008 1 94.75 1 PHE B C 1
ATOM 680 O O . PHE B 1 1 ? -4.164 20.781 11.297 1 94.75 1 PHE B O 1
ATOM 687 N N . GLU B 1 2 ? -2.568 19.984 12.602 1 95.88 2 GLU B N 1
ATOM 688 C CA . GLU B 1 2 ? -2.893 18.594 12.266 1 95.88 2 GLU B CA 1
ATOM 689 C C . GLU B 1 2 ? -4.371 18.297 12.5 1 95.88 2 GLU B C 1
ATOM 691 O O . GLU B 1 2 ? -5.043 17.734 11.641 1 95.88 2 GLU B O 1
ATOM 696 N N . ASN B 1 3 ? -4.867 18.688 13.641 1 96.94 3 ASN B N 1
ATOM 697 C CA . ASN B 1 3 ? -6.27 18.438 13.953 1 96.94 3 ASN B CA 1
ATOM 698 C C . ASN B 1 3 ? -7.199 19.156 12.977 1 96.94 3 ASN B C 1
ATOM 700 O O . ASN B 1 3 ? -8.211 18.594 12.547 1 96.94 3 ASN B O 1
ATOM 704 N N . LYS B 1 4 ? -6.895 20.344 12.711 1 98 4 LYS B N 1
ATOM 705 C CA . LYS B 1 4 ? -7.684 21.109 11.742 1 98 4 LYS B CA 1
ATOM 706 C C . LYS B 1 4 ? -7.625 20.453 10.359 1 98 4 LYS B C 1
ATOM 708 O O . LYS B 1 4 ? -8.609 20.453 9.625 1 98 4 LYS B O 1
ATOM 713 N N . ALA B 1 5 ? -6.426 19.938 10.047 1 98.25 5 ALA B N 1
ATOM 714 C CA . ALA B 1 5 ? -6.258 19.266 8.758 1 98.25 5 ALA B CA 1
ATOM 715 C C . ALA B 1 5 ? -7.141 18.031 8.672 1 98.25 5 ALA B C 1
ATOM 717 O O . ALA B 1 5 ? -7.781 17.781 7.641 1 98.25 5 ALA B O 1
ATOM 718 N N . LYS B 1 6 ? -7.164 17.312 9.703 1 97.94 6 LYS B N 1
ATOM 719 C CA . LYS B 1 6 ? -8.016 16.125 9.766 1 97.94 6 LYS B CA 1
ATOM 720 C C . LYS B 1 6 ? -9.484 16.5 9.617 1 97.94 6 LYS B C 1
ATOM 722 O O . LYS B 1 6 ? -10.242 15.805 8.93 1 97.94 6 LYS B O 1
ATOM 727 N N . GLU B 1 7 ? -9.914 17.484 10.281 1 98 7 GLU B N 1
ATOM 728 C CA . GLU B 1 7 ? -11.289 17.969 10.172 1 98 7 GLU B CA 1
ATOM 729 C C . GLU B 1 7 ? -11.617 18.375 8.734 1 98 7 GLU B C 1
ATOM 731 O O . GLU B 1 7 ? -12.688 18.062 8.227 1 98 7 GLU B O 1
ATOM 736 N N . ALA B 1 8 ? -10.734 19.062 8.141 1 98.31 8 ALA B N 1
ATOM 737 C CA . ALA B 1 8 ? -10.922 19.469 6.754 1 98.31 8 ALA B CA 1
ATOM 738 C C . ALA B 1 8 ? -11.047 18.25 5.84 1 98.31 8 ALA B C 1
ATOM 740 O O . ALA B 1 8 ? -11.867 18.25 4.914 1 98.31 8 ALA B O 1
ATOM 741 N N . PHE B 1 9 ? -10.188 17.266 6.074 1 97.94 9 PHE B N 1
ATOM 742 C CA . PHE B 1 9 ? -10.242 16.031 5.305 1 97.94 9 PHE B CA 1
ATOM 743 C C . PHE B 1 9 ? -11.602 15.352 5.465 1 97.94 9 PHE B C 1
ATOM 745 O O . PHE B 1 9 ? -12.195 14.898 4.484 1 97.94 9 PHE B O 1
ATOM 752 N N . PHE B 1 10 ? -12.07 15.305 6.648 1 97.19 10 PHE B N 1
ATOM 753 C CA . PHE B 1 10 ? -13.359 14.68 6.934 1 97.19 10 PHE B CA 1
ATOM 754 C C . PHE B 1 10 ? -14.492 15.461 6.277 1 97.19 10 PHE B C 1
ATOM 756 O O . PHE B 1 10 ? -15.5 14.883 5.875 1 97.19 10 PHE B O 1
ATOM 763 N N . ASP B 1 11 ? -14.312 16.766 6.176 1 97.75 11 ASP B N 1
ATOM 764 C CA . ASP B 1 11 ? -15.305 17.641 5.555 1 97.75 11 ASP B CA 1
ATOM 765 C C . ASP B 1 11 ? -15.164 17.641 4.035 1 97.75 11 ASP B C 1
ATOM 767 O O . ASP B 1 11 ? -15.805 18.438 3.348 1 97.75 11 ASP B O 1
ATOM 771 N N . ASP B 1 12 ? -14.195 16.859 3.564 1 97.69 12 ASP B N 1
ATOM 772 C CA . ASP B 1 12 ? -13.938 16.672 2.141 1 97.69 12 ASP B CA 1
ATOM 773 C C . ASP B 1 12 ? -13.32 17.922 1.519 1 97.69 12 ASP B C 1
ATOM 775 O O . ASP B 1 12 ? -13.453 18.141 0.315 1 97.69 12 ASP B O 1
ATOM 779 N N . ASP B 1 13 ? -12.844 18.75 2.303 1 98.38 13 ASP B N 1
ATOM 780 C CA . ASP B 1 13 ? -12.047 19.875 1.812 1 98.38 13 ASP B CA 1
ATOM 781 C C . ASP B 1 13 ? -10.57 19.5 1.717 1 98.38 13 ASP B C 1
ATOM 783 O O . ASP B 1 13 ? -9.75 19.969 2.516 1 98.38 13 ASP B O 1
ATOM 787 N N . PHE B 1 14 ? -10.242 18.844 0.728 1 98.56 14 PHE B N 1
ATOM 788 C CA . PHE B 1 14 ? -8.938 18.203 0.617 1 98.56 14 PHE B CA 1
ATOM 789 C C . PHE B 1 14 ? -7.855 19.234 0.332 1 98.56 14 PHE B C 1
ATOM 791 O O . PHE B 1 14 ? -6.711 19.078 0.772 1 98.56 14 PHE B O 1
ATOM 798 N N . SER B 1 15 ? -8.18 20.281 -0.379 1 98.56 15 SER B N 1
ATOM 799 C CA . SER B 1 15 ? -7.203 21.328 -0.653 1 98.56 15 SER B CA 1
ATOM 800 C C . SER B 1 15 ? -6.766 22.031 0.631 1 98.56 15 SER B C 1
ATOM 802 O O . SER B 1 15 ? -5.574 22.25 0.846 1 98.56 15 SER B O 1
ATOM 804 N N . LEU B 1 16 ? -7.777 22.297 1.394 1 98.62 16 LEU B N 1
ATOM 805 C CA . LEU B 1 16 ? -7.457 22.906 2.682 1 98.62 16 LEU B CA 1
ATOM 806 C C . LEU B 1 16 ? -6.68 21.938 3.561 1 98.62 16 LEU B C 1
ATOM 808 O O . LEU B 1 16 ? -5.758 22.328 4.273 1 98.62 16 LEU B O 1
ATOM 812 N N . ALA B 1 17 ? -7.07 20.672 3.578 1 98.75 17 ALA B N 1
ATOM 813 C CA . ALA B 1 17 ? -6.352 19.656 4.344 1 98.75 17 ALA B CA 1
ATOM 814 C C . ALA B 1 17 ? -4.875 19.641 3.965 1 98.75 17 ALA B C 1
ATOM 816 O O . ALA B 1 17 ? -4.004 19.609 4.84 1 98.75 17 ALA B O 1
ATOM 817 N N . VAL B 1 18 ? -4.578 19.688 2.646 1 98.81 18 VAL B N 1
ATOM 818 C CA . VAL B 1 18 ? -3.201 19.672 2.164 1 98.81 18 VAL B CA 1
ATOM 819 C C . VAL B 1 18 ? -2.438 20.875 2.723 1 98.81 18 VAL B C 1
ATOM 821 O O . VAL B 1 18 ? -1.305 20.734 3.189 1 98.81 18 VAL B O 1
ATOM 824 N N . ASP B 1 19 ? -3.039 22.047 2.684 1 98.62 19 ASP B N 1
ATOM 825 C CA . ASP B 1 19 ? -2.402 23.266 3.174 1 98.62 19 ASP B CA 1
ATOM 826 C C . ASP B 1 19 ? -2.1 23.172 4.668 1 98.62 19 ASP B C 1
ATOM 828 O O . ASP B 1 19 ? -1.001 23.516 5.109 1 98.62 19 ASP B O 1
ATOM 832 N N . LEU B 1 20 ? -3.051 22.656 5.371 1 98.75 20 LEU B N 1
ATOM 833 C CA . LEU B 1 20 ? -2.912 22.562 6.82 1 98.75 20 LEU B CA 1
ATOM 834 C C . LEU B 1 20 ? -1.889 21.5 7.199 1 98.75 20 LEU B C 1
ATOM 836 O O . LEU B 1 20 ? -1.084 21.703 8.109 1 98.75 20 LEU B O 1
ATOM 840 N N . TYR B 1 21 ? -1.896 20.359 6.531 1 98.75 21 TYR B N 1
ATOM 841 C CA . TYR B 1 21 ? -0.87 19.359 6.781 1 98.75 21 TYR B CA 1
ATOM 842 C C . TYR B 1 21 ? 0.514 19.891 6.434 1 98.75 21 TYR B C 1
ATOM 844 O O . TYR B 1 21 ? 1.498 19.562 7.102 1 98.75 21 TYR B O 1
ATOM 852 N N . SER B 1 22 ? 0.594 20.656 5.352 1 98.75 22 SER B N 1
ATOM 853 C CA . SER B 1 22 ? 1.871 21.25 4.969 1 98.75 22 SER B CA 1
ATOM 854 C C . SER B 1 22 ? 2.414 22.156 6.078 1 98.75 22 SER B C 1
ATOM 856 O O . SER B 1 22 ? 3.609 22.125 6.379 1 98.75 22 SER B O 1
ATOM 858 N N . GLN B 1 23 ? 1.562 22.906 6.648 1 98.56 23 GLN B N 1
ATOM 859 C CA . GLN B 1 23 ? 1.963 23.75 7.766 1 98.56 23 GLN B CA 1
ATOM 860 C C . GLN B 1 23 ? 2.398 22.906 8.961 1 98.56 23 GLN B C 1
ATOM 862 O O . GLN B 1 23 ? 3.377 23.234 9.633 1 98.56 23 GLN B O 1
ATOM 867 N N . ALA B 1 24 ? 1.659 21.875 9.273 1 98.56 24 ALA B N 1
ATOM 868 C CA . ALA B 1 24 ? 2.002 20.969 10.367 1 98.56 24 ALA B CA 1
ATOM 869 C C . ALA B 1 24 ? 3.365 20.328 10.141 1 98.56 24 ALA B C 1
ATOM 871 O O . ALA B 1 24 ? 4.145 20.172 11.086 1 98.56 24 ALA B O 1
ATOM 872 N N . ILE B 1 25 ? 3.689 19.969 8.914 1 98.5 25 ILE B N 1
ATOM 873 C CA . ILE B 1 25 ? 4.957 19.344 8.547 1 98.5 25 ILE B CA 1
ATOM 874 C C . ILE B 1 25 ? 6.102 20.328 8.758 1 98.5 25 ILE B C 1
ATOM 876 O O . ILE B 1 25 ? 7.184 19.953 9.203 1 98.5 25 ILE B O 1
ATOM 880 N N . ASP B 1 26 ? 5.859 21.609 8.391 1 98.12 26 ASP B N 1
ATOM 881 C CA . ASP B 1 26 ? 6.867 22.641 8.617 1 98.12 26 ASP B CA 1
ATOM 882 C C . ASP B 1 26 ? 7.258 22.719 10.094 1 98.12 26 ASP B C 1
ATOM 884 O O . ASP B 1 26 ? 8.414 22.984 10.422 1 98.12 26 ASP B O 1
ATOM 888 N N . LEU B 1 27 ? 6.305 22.453 10.906 1 97.56 27 LEU B N 1
ATOM 889 C CA . LEU B 1 27 ? 6.52 22.531 12.344 1 97.56 27 LEU B CA 1
ATOM 890 C C . LEU B 1 27 ? 7.148 21.25 12.875 1 97.56 27 LEU B C 1
ATOM 892 O O . LEU B 1 27 ? 7.863 21.266 13.875 1 97.56 27 LEU B O 1
ATOM 896 N N . ASP B 1 28 ? 6.859 20.094 12.227 1 98.06 28 ASP B N 1
ATOM 897 C CA . ASP B 1 28 ? 7.363 18.781 12.625 1 98.06 28 ASP B CA 1
ATOM 898 C C . ASP B 1 28 ? 7.703 17.922 11.406 1 98.06 28 ASP B C 1
ATOM 900 O O . ASP B 1 28 ? 7.02 16.938 11.117 1 98.06 28 ASP B O 1
ATOM 904 N N . PRO B 1 29 ? 8.773 18.25 10.789 1 97.94 29 PRO B N 1
ATOM 905 C CA . PRO B 1 29 ? 9.117 17.609 9.516 1 97.94 29 PRO B CA 1
ATOM 906 C C . PRO B 1 29 ? 9.5 16.141 9.672 1 97.94 29 PRO B C 1
ATOM 908 O O . PRO B 1 29 ? 9.641 15.43 8.672 1 97.94 29 PRO B O 1
ATOM 911 N N . ASN B 1 30 ? 9.656 15.609 10.891 1 98.25 30 ASN B N 1
ATOM 912 C CA . ASN B 1 30 ? 10.07 14.227 11.102 1 98.25 30 ASN B CA 1
ATOM 913 C C . ASN B 1 30 ? 8.906 13.344 11.539 1 98.25 30 ASN B C 1
ATOM 915 O O . ASN B 1 30 ? 9.109 12.227 12.008 1 98.25 30 ASN B O 1
ATOM 919 N N . ASN B 1 31 ? 7.703 13.766 11.383 1 98.19 31 ASN B N 1
ATOM 920 C CA . ASN B 1 31 ? 6.504 13 11.719 1 98.19 31 ASN B CA 1
ATOM 921 C C . ASN B 1 31 ? 5.941 12.273 10.5 1 98.19 31 ASN B C 1
ATOM 923 O O . ASN B 1 31 ? 5.297 12.891 9.648 1 98.19 31 ASN B O 1
ATOM 927 N N . PRO B 1 32 ? 6.125 10.977 10.438 1 98.38 32 PRO B N 1
ATOM 928 C CA . PRO B 1 32 ? 5.691 10.242 9.25 1 98.38 32 PRO B CA 1
ATOM 929 C C . PRO B 1 32 ? 4.18 10.273 9.055 1 98.38 32 PRO B C 1
ATOM 931 O O . PRO B 1 32 ? 3.697 10.203 7.918 1 98.38 32 PRO B O 1
ATOM 934 N N . ASN B 1 33 ? 3.473 10.414 10.117 1 98.12 33 ASN B N 1
ATOM 935 C CA . ASN B 1 33 ? 2.016 10.414 10.031 1 98.12 33 ASN B CA 1
ATOM 936 C C . ASN B 1 33 ? 1.505 11.617 9.234 1 98.12 33 ASN B C 1
ATOM 938 O O . ASN B 1 33 ? 0.515 11.516 8.508 1 98.12 33 ASN B O 1
ATOM 942 N N . LEU B 1 34 ? 2.123 12.727 9.43 1 98.75 34 LEU B N 1
ATOM 943 C CA . LEU B 1 34 ? 1.704 13.93 8.719 1 98.75 34 LEU B CA 1
ATOM 944 C C . LEU B 1 34 ? 1.872 13.766 7.215 1 98.75 34 LEU B C 1
ATOM 946 O O . LEU B 1 34 ? 0.99 14.141 6.441 1 98.75 34 LEU B O 1
ATOM 950 N N . PHE B 1 35 ? 2.941 13.164 6.793 1 98.75 35 PHE B N 1
ATOM 951 C CA . PHE B 1 35 ? 3.174 12.898 5.379 1 98.75 35 PHE B CA 1
ATOM 952 C C . PHE B 1 35 ? 2.156 11.898 4.84 1 98.75 35 PHE B C 1
ATOM 954 O O . PHE B 1 35 ? 1.606 12.094 3.754 1 98.75 35 PHE B O 1
ATOM 961 N N . ALA B 1 36 ? 1.954 10.852 5.59 1 98.56 36 ALA B N 1
ATOM 962 C CA . ALA B 1 36 ? 0.991 9.844 5.152 1 98.56 36 ALA B CA 1
ATOM 963 C C . ALA B 1 36 ? -0.404 10.445 5.008 1 98.56 36 ALA B C 1
ATOM 965 O O . ALA B 1 36 ? -1.132 10.117 4.066 1 98.56 36 ALA B O 1
ATOM 966 N N . ASP B 1 37 ? -0.797 11.258 5.945 1 98.44 37 ASP B N 1
ATOM 967 C CA . ASP B 1 37 ? -2.125 11.867 5.934 1 98.44 37 ASP B CA 1
ATOM 968 C C . ASP B 1 37 ? -2.252 12.891 4.809 1 98.44 37 ASP B C 1
ATOM 970 O O . ASP B 1 37 ? -3.295 12.984 4.16 1 98.44 37 ASP B O 1
ATOM 974 N N . ARG B 1 38 ? -1.206 13.656 4.551 1 98.75 38 ARG B N 1
ATOM 975 C CA . ARG B 1 38 ? -1.249 14.562 3.408 1 98.75 38 ARG B CA 1
ATOM 976 C C . ARG B 1 38 ? -1.309 13.797 2.096 1 98.75 38 ARG B C 1
ATOM 978 O O . ARG B 1 38 ? -1.984 14.211 1.152 1 98.75 38 ARG B O 1
ATOM 985 N N . ALA B 1 39 ? -0.562 12.688 2.039 1 98.69 39 ALA B N 1
ATOM 986 C CA . ALA B 1 39 ? -0.62 11.836 0.852 1 98.69 39 ALA B CA 1
ATOM 987 C C . ALA B 1 39 ? -2.055 11.414 0.549 1 98.69 39 ALA B C 1
ATOM 989 O O . ALA B 1 39 ? -2.471 11.398 -0.612 1 98.69 39 ALA B O 1
ATOM 990 N N . GLN B 1 40 ? -2.762 11.078 1.581 1 98.44 40 GLN B N 1
ATOM 991 C CA . GLN B 1 40 ? -4.16 10.695 1.403 1 98.44 40 GLN B CA 1
ATOM 992 C C . GLN B 1 40 ? -4.973 11.844 0.818 1 98.44 40 GLN B C 1
ATOM 994 O O . GLN B 1 40 ? -5.848 11.625 -0.025 1 98.44 40 GLN B O 1
ATOM 999 N N . SER B 1 41 ? -4.801 12.984 1.328 1 98.75 41 SER B N 1
ATOM 1000 C CA . SER B 1 41 ? -5.488 14.156 0.812 1 98.75 41 SER B CA 1
ATOM 1001 C C . SER B 1 41 ? -5.164 14.391 -0.659 1 98.75 41 SER B C 1
ATOM 1003 O O . SER B 1 41 ? -6.051 14.703 -1.456 1 98.75 41 SER B O 1
ATOM 1005 N N . TYR B 1 42 ? -3.906 14.234 -1.054 1 98.56 42 TYR B N 1
ATOM 1006 C CA . TYR B 1 42 ? -3.494 14.367 -2.447 1 98.56 42 TYR B CA 1
ATOM 1007 C C . TYR B 1 42 ? -4.203 13.344 -3.322 1 98.56 42 TYR B C 1
ATOM 1009 O O . TYR B 1 42 ? -4.586 13.641 -4.457 1 98.56 42 TYR B O 1
ATOM 1017 N N . ILE B 1 43 ? -4.273 12.141 -2.82 1 97.81 43 ILE B N 1
ATOM 1018 C CA . ILE B 1 43 ? -4.965 11.102 -3.566 1 97.81 43 ILE B CA 1
ATOM 1019 C C . ILE B 1 43 ? -6.395 11.539 -3.873 1 97.81 43 ILE B C 1
ATOM 1021 O O . ILE B 1 43 ? -6.875 11.375 -4.996 1 97.81 43 ILE B O 1
ATOM 1025 N N . LYS B 1 44 ? -7.039 12.102 -2.891 1 97.88 44 LYS B N 1
ATOM 1026 C CA . LYS B 1 44 ? -8.422 12.555 -3.062 1 97.88 44 LYS B CA 1
ATOM 1027 C C . LYS B 1 44 ? -8.5 13.711 -4.055 1 97.88 44 LYS B C 1
ATOM 1029 O O . LYS B 1 44 ? -9.539 13.922 -4.684 1 97.88 44 LYS B O 1
ATOM 1034 N N . LEU B 1 45 ? -7.43 14.43 -4.23 1 97.88 45 LEU B N 1
ATOM 1035 C CA . LEU B 1 45 ? -7.352 15.547 -5.172 1 97.88 45 LEU B CA 1
ATOM 1036 C C . LEU B 1 45 ? -6.84 15.07 -6.527 1 97.88 45 LEU B C 1
ATOM 1038 O O . LEU B 1 45 ? -6.602 15.883 -7.426 1 97.88 45 LEU B O 1
ATOM 1042 N N . ASN B 1 46 ? -6.52 13.836 -6.629 1 96.88 46 ASN B N 1
ATOM 1043 C CA . ASN B 1 46 ? -5.98 13.219 -7.836 1 96.88 46 ASN B CA 1
ATOM 1044 C C . ASN B 1 46 ? -4.574 13.727 -8.148 1 96.88 46 ASN B C 1
ATOM 1046 O O . ASN B 1 46 ? -4.152 13.734 -9.305 1 96.88 46 ASN B O 1
ATOM 1050 N N . SER B 1 47 ? -3.936 14.211 -7.184 1 97.25 47 SER B N 1
ATOM 1051 C CA . SER B 1 47 ? -2.525 14.578 -7.266 1 97.25 47 SER B CA 1
ATOM 1052 C C . SER B 1 47 ? -1.625 13.414 -6.859 1 97.25 47 SER B C 1
ATOM 1054 O O . SER B 1 47 ? -0.984 13.461 -5.809 1 97.25 47 SER B O 1
ATOM 1056 N N . PHE B 1 48 ? -1.482 12.5 -7.707 1 96.75 48 PHE B N 1
ATOM 1057 C CA . PHE B 1 48 ? -0.903 11.211 -7.371 1 96.75 48 PHE B CA 1
ATOM 1058 C C . PHE B 1 48 ? 0.613 11.305 -7.254 1 96.75 48 PHE B C 1
ATOM 1060 O O . PHE B 1 48 ? 1.225 10.617 -6.43 1 96.75 48 PHE B O 1
ATOM 1067 N N . THR B 1 49 ? 1.245 12.141 -8.039 1 96.56 49 THR B N 1
ATOM 1068 C CA . THR B 1 49 ? 2.693 12.305 -7.961 1 96.56 49 THR B CA 1
ATOM 1069 C C . THR B 1 49 ? 3.105 12.828 -6.586 1 96.56 49 THR B C 1
ATOM 1071 O O . THR B 1 49 ? 4.035 12.305 -5.973 1 96.56 49 THR B O 1
ATOM 1074 N N . GLU B 1 50 ? 2.369 13.789 -6.105 1 98.31 50 GLU B N 1
ATOM 1075 C CA . GLU B 1 50 ? 2.635 14.359 -4.785 1 98.31 50 GLU B CA 1
ATOM 1076 C C . GLU B 1 50 ? 2.344 13.344 -3.682 1 98.31 50 GLU B C 1
ATOM 1078 O O . GLU B 1 50 ? 3.066 13.281 -2.686 1 98.31 50 GLU B O 1
ATOM 1083 N N . ALA B 1 51 ? 1.326 12.578 -3.93 1 98.38 51 ALA B N 1
ATOM 1084 C CA . ALA B 1 51 ? 0.969 11.547 -2.961 1 98.38 51 ALA B CA 1
ATOM 1085 C C . ALA B 1 51 ? 2.078 10.5 -2.836 1 98.38 51 ALA B C 1
ATOM 1087 O O . ALA B 1 51 ? 2.428 10.086 -1.728 1 98.38 51 ALA B O 1
ATOM 1088 N N . VAL B 1 52 ? 2.625 10.148 -3.996 1 97.5 52 VAL B N 1
ATOM 1089 C CA . VAL B 1 52 ? 3.711 9.172 -3.984 1 97.5 52 VAL B CA 1
ATOM 1090 C C . VAL B 1 52 ? 4.914 9.75 -3.238 1 97.5 52 VAL B C 1
ATOM 1092 O O . VAL B 1 52 ? 5.543 9.055 -2.436 1 97.5 52 VAL B O 1
ATOM 1095 N N . SER B 1 53 ? 5.215 11 -3.471 1 98.19 53 SER B N 1
ATOM 1096 C CA . SER B 1 53 ? 6.34 11.656 -2.816 1 98.19 53 SER B CA 1
ATOM 1097 C C . SER B 1 53 ? 6.164 11.68 -1.303 1 98.19 53 SER B C 1
ATOM 1099 O O . SER B 1 53 ? 7.098 11.367 -0.56 1 98.19 53 SER B O 1
ATOM 1101 N N . ASP B 1 54 ? 4.992 11.961 -0.819 1 98.75 54 ASP B N 1
ATOM 1102 C CA . ASP B 1 54 ? 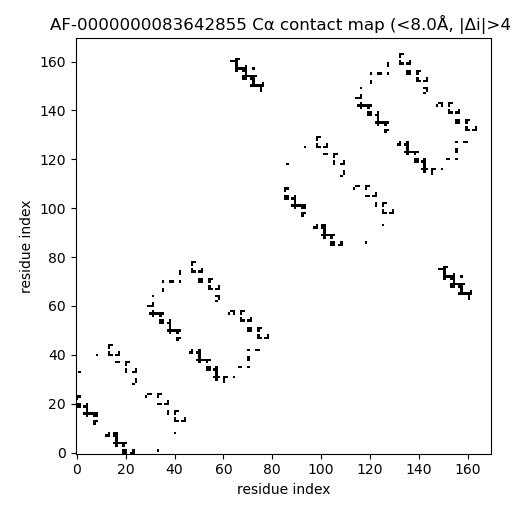4.703 12.023 0.611 1 98.75 54 ASP B CA 1
ATOM 1103 C C . ASP B 1 54 ? 4.746 10.633 1.237 1 98.75 54 ASP B C 1
ATOM 1105 O O . ASP B 1 54 ? 5.258 10.461 2.346 1 98.75 54 ASP B O 1
ATOM 1109 N N . ALA B 1 55 ? 4.207 9.68 0.519 1 98.25 55 ALA B N 1
ATOM 1110 C CA . ALA B 1 55 ? 4.238 8.312 1.022 1 98.25 55 ALA B CA 1
ATOM 1111 C C . ALA B 1 55 ? 5.672 7.809 1.158 1 98.25 55 ALA B C 1
ATOM 1113 O O . ALA B 1 55 ? 6.02 7.156 2.148 1 98.25 55 ALA B O 1
ATOM 1114 N N . ASN B 1 56 ? 6.477 8.125 0.205 1 97.81 56 ASN B N 1
ATOM 1115 C CA . ASN B 1 56 ? 7.887 7.754 0.271 1 97.81 56 ASN B CA 1
ATOM 1116 C C . ASN B 1 56 ? 8.578 8.383 1.481 1 97.81 56 ASN B C 1
ATOM 1118 O O . ASN B 1 56 ? 9.352 7.719 2.168 1 97.81 56 ASN B O 1
ATOM 1122 N N . LYS B 1 57 ? 8.336 9.633 1.699 1 98.5 57 LYS B N 1
ATOM 1123 C CA . LYS B 1 57 ? 8.914 10.312 2.854 1 98.5 57 LYS B CA 1
ATOM 1124 C C . LYS B 1 57 ? 8.461 9.672 4.16 1 98.5 57 LYS B C 1
ATOM 1126 O O . LYS B 1 57 ? 9.266 9.477 5.074 1 98.5 57 LYS B O 1
ATOM 1131 N N . ALA B 1 58 ? 7.164 9.336 4.266 1 98.5 58 ALA B N 1
ATOM 1132 C CA . ALA B 1 58 ? 6.625 8.672 5.453 1 98.5 58 ALA B CA 1
ATOM 1133 C C . ALA B 1 58 ? 7.32 7.34 5.695 1 98.5 58 ALA B C 1
ATOM 1135 O O . ALA B 1 58 ? 7.688 7.02 6.828 1 98.5 58 ALA B O 1
ATOM 1136 N N . ILE B 1 59 ? 7.523 6.586 4.625 1 96.44 59 ILE B N 1
ATOM 1137 C CA . ILE B 1 59 ? 8.164 5.281 4.715 1 96.44 59 ILE B CA 1
ATOM 1138 C C . ILE B 1 59 ? 9.617 5.449 5.164 1 96.44 59 ILE B C 1
ATOM 1140 O O . ILE B 1 59 ? 10.117 4.66 5.973 1 96.44 59 ILE B O 1
ATOM 1144 N N . LEU B 1 60 ? 10.289 6.395 4.566 1 97.31 60 LEU B N 1
ATOM 1145 C CA . LEU B 1 60 ? 11.672 6.676 4.945 1 97.31 60 LEU B CA 1
ATOM 1146 C C . LEU B 1 60 ? 11.781 6.965 6.438 1 97.31 60 LEU B C 1
ATOM 1148 O O . LEU B 1 60 ? 12.711 6.504 7.098 1 97.31 60 LEU B O 1
ATOM 1152 N N . LEU B 1 61 ? 10.852 7.734 6.965 1 98 61 LEU B N 1
ATOM 1153 C CA . LEU B 1 61 ? 10.852 8.148 8.359 1 98 61 LEU B CA 1
ATOM 1154 C C . LEU B 1 61 ? 10.438 7 9.273 1 98 61 LEU B C 1
ATOM 1156 O O . LEU B 1 61 ? 10.914 6.891 10.406 1 98 61 LEU B O 1
ATOM 1160 N N . ASN B 1 62 ? 9.484 6.082 8.773 1 97 62 ASN B N 1
ATOM 1161 C CA . ASN B 1 62 ? 9.008 4.918 9.516 1 97 62 ASN B CA 1
ATOM 1162 C C . ASN B 1 62 ? 8.656 3.764 8.578 1 97 62 ASN B C 1
ATOM 1164 O O . ASN B 1 62 ? 7.508 3.639 8.148 1 97 62 ASN B O 1
ATOM 1168 N N . PRO B 1 63 ? 9.477 2.908 8.422 1 93.5 63 PRO B N 1
ATOM 1169 C CA . PRO B 1 63 ? 9.289 1.822 7.457 1 93.5 63 PRO B CA 1
ATOM 1170 C C . PRO B 1 63 ? 8.234 0.813 7.91 1 93.5 63 PRO B C 1
ATOM 1172 O O . PRO B 1 63 ? 7.879 -0.094 7.152 1 93.5 63 PRO B O 1
ATOM 1175 N N . THR B 1 64 ? 7.672 0.937 9.078 1 90.25 64 THR B N 1
ATOM 1176 C CA . THR B 1 64 ? 6.668 -0.004 9.555 1 90.25 64 THR B CA 1
ATOM 1177 C C . THR B 1 64 ? 5.277 0.626 9.516 1 90.25 64 THR B C 1
ATOM 1179 O O . THR B 1 64 ? 4.297 0.005 9.938 1 90.25 64 THR B O 1
ATOM 1182 N N . LEU B 1 65 ? 5.18 1.829 9.047 1 94.88 65 LEU B N 1
ATOM 1183 C CA . LEU B 1 65 ? 3.906 2.537 8.992 1 94.88 65 LEU B CA 1
ATOM 1184 C C . LEU B 1 65 ? 3.027 1.994 7.875 1 94.88 65 LEU B C 1
ATOM 1186 O O . LEU B 1 65 ? 3.109 2.459 6.734 1 94.88 65 LEU B O 1
ATOM 1190 N N . SER B 1 66 ? 2.135 1.179 8.219 1 95.12 66 SER B N 1
ATOM 1191 C CA . SER B 1 66 ? 1.335 0.427 7.258 1 95.12 66 SER B CA 1
ATOM 1192 C C . SER B 1 66 ? 0.545 1.36 6.348 1 95.12 66 SER B C 1
ATOM 1194 O O . SER B 1 66 ? 0.418 1.104 5.148 1 95.12 66 SER B O 1
ATOM 1196 N N . LYS B 1 67 ? 0.041 2.391 6.914 1 95.94 67 LYS B N 1
ATOM 1197 C CA . LYS B 1 67 ? -0.801 3.275 6.113 1 95.94 67 LYS B CA 1
ATOM 1198 C C . LYS B 1 67 ? 0.01 3.969 5.023 1 95.94 67 LYS B C 1
ATOM 1200 O O . LYS B 1 67 ? -0.525 4.312 3.967 1 95.94 67 LYS B O 1
ATOM 1205 N N . ALA B 1 68 ? 1.275 4.211 5.238 1 97.75 68 ALA B N 1
ATOM 1206 C CA . ALA B 1 68 ? 2.125 4.824 4.219 1 97.75 68 ALA B CA 1
ATOM 1207 C C . ALA B 1 68 ? 2.23 3.932 2.984 1 97.75 68 ALA B C 1
ATOM 1209 O O . ALA B 1 68 ? 2.188 4.422 1.854 1 97.75 68 ALA B O 1
ATOM 1210 N N . TYR B 1 69 ? 2.32 2.682 3.123 1 96.75 69 TYR B N 1
ATOM 1211 C CA . TYR B 1 69 ? 2.383 1.739 2.012 1 96.75 69 TYR B CA 1
ATOM 1212 C C . TYR B 1 69 ? 1.051 1.674 1.276 1 96.75 69 TYR B C 1
ATOM 1214 O O . TYR B 1 69 ? 1.018 1.571 0.047 1 96.75 69 TYR B O 1
ATOM 1222 N N . LEU B 1 70 ? 0.016 1.681 2.045 1 96.5 70 LEU B N 1
ATOM 1223 C CA . LEU B 1 70 ? -1.306 1.721 1.428 1 96.5 70 LEU B CA 1
ATOM 1224 C C . LEU B 1 70 ? -1.458 2.957 0.548 1 96.5 70 LEU B C 1
ATOM 1226 O O . LEU B 1 70 ? -1.978 2.871 -0.566 1 96.5 70 LEU B O 1
ATOM 1230 N N . ARG B 1 71 ? -1.034 4.105 1.068 1 97.88 71 ARG B N 1
ATOM 1231 C CA . ARG B 1 71 ? -1.124 5.344 0.302 1 97.88 71 ARG B CA 1
ATOM 1232 C C . ARG B 1 71 ? -0.26 5.277 -0.952 1 97.88 71 ARG B C 1
ATOM 1234 O O . ARG B 1 71 ? -0.683 5.703 -2.027 1 97.88 71 ARG B O 1
ATOM 1241 N N . LYS B 1 72 ? 0.918 4.754 -0.778 1 97.38 72 LYS B N 1
ATOM 1242 C CA . LYS B 1 72 ? 1.805 4.633 -1.932 1 97.38 72 LYS B CA 1
ATOM 1243 C C . LYS B 1 72 ? 1.194 3.729 -3 1 97.38 72 LYS B C 1
ATOM 1245 O O . LYS B 1 72 ? 1.174 4.082 -4.18 1 97.38 72 LYS B O 1
ATOM 1250 N N . GLY B 1 73 ? 0.808 2.584 -2.586 1 96.81 73 GLY B N 1
ATOM 1251 C CA . GLY B 1 73 ? 0.186 1.662 -3.521 1 96.81 73 GLY B CA 1
ATOM 1252 C C . GLY B 1 73 ? -0.991 2.268 -4.262 1 96.81 73 GLY B C 1
ATOM 1253 O O . GLY B 1 73 ? -1.117 2.104 -5.477 1 96.81 73 GLY B O 1
ATOM 1254 N N . THR B 1 74 ? -1.861 2.947 -3.562 1 96.38 74 THR B N 1
ATOM 1255 C CA . THR B 1 74 ? -3.039 3.578 -4.148 1 96.38 74 THR B CA 1
ATOM 1256 C C . THR B 1 74 ? -2.633 4.652 -5.152 1 96.38 74 THR B C 1
ATOM 1258 O O . THR B 1 74 ? -3.172 4.715 -6.258 1 96.38 74 THR B O 1
ATOM 1261 N N . ALA B 1 75 ? -1.727 5.48 -4.754 1 96.75 75 ALA B N 1
ATOM 1262 C CA . ALA B 1 75 ? -1.264 6.562 -5.621 1 96.75 75 ALA B CA 1
ATOM 1263 C C . ALA B 1 75 ? -0.612 6.012 -6.887 1 96.75 75 ALA B C 1
ATOM 1265 O O . ALA B 1 75 ? -0.915 6.461 -7.992 1 96.75 75 ALA B O 1
ATOM 1266 N N . CYS B 1 76 ? 0.256 5.016 -6.75 1 94.94 76 CYS B N 1
ATOM 1267 C CA . CYS B 1 76 ? 0.938 4.414 -7.891 1 94.94 76 CYS B CA 1
ATOM 1268 C C . CYS B 1 76 ? -0.054 3.725 -8.82 1 94.94 76 CYS B C 1
ATOM 1270 O O . CYS B 1 76 ? 0.068 3.816 -10.039 1 94.94 76 CYS B O 1
ATOM 1272 N N . PHE B 1 77 ? -1 3.061 -8.227 1 93.12 77 PHE B N 1
ATOM 1273 C CA . PHE B 1 77 ? -2.027 2.385 -9.016 1 93.12 77 PHE B CA 1
ATOM 1274 C C . PHE B 1 77 ? -2.768 3.375 -9.906 1 93.12 77 PHE B C 1
ATOM 1276 O O . PHE B 1 77 ? -2.957 3.125 -11.094 1 93.12 77 PHE B O 1
ATOM 1283 N N . ASN B 1 78 ? -3.086 4.43 -9.328 1 93.44 78 ASN B N 1
ATOM 1284 C CA . ASN B 1 78 ? -3.834 5.434 -10.078 1 93.44 78 ASN B CA 1
ATOM 1285 C C . ASN B 1 78 ? -2.947 6.145 -11.094 1 93.44 78 ASN B C 1
ATOM 1287 O O . ASN B 1 78 ? -3.412 6.527 -12.172 1 93.44 78 ASN B O 1
ATOM 1291 N N . LEU B 1 79 ? -1.738 6.336 -10.805 1 90.88 79 LEU B N 1
ATOM 1292 C CA . LEU B 1 79 ? -0.792 6.914 -11.75 1 90.88 79 LEU B CA 1
ATOM 1293 C C . LEU B 1 79 ? -0.632 6.016 -12.977 1 90.88 79 LEU B C 1
ATOM 1295 O O . LEU B 1 79 ? -0.521 6.508 -14.102 1 90.88 79 LEU B O 1
ATOM 1299 N N . GLU B 1 80 ? -0.475 4.719 -12.727 1 86.31 80 GLU B N 1
ATOM 1300 C CA . GLU B 1 80 ? -0.358 3.746 -13.812 1 86.31 80 GLU B CA 1
ATOM 1301 C C . GLU B 1 80 ? -1.611 3.736 -14.68 1 86.31 80 GLU B C 1
ATOM 1303 O O . GLU B 1 80 ? -1.525 3.59 -15.898 1 86.31 80 GLU B O 1
ATOM 1308 N N . GLU B 1 81 ? -2.73 3.838 -14.023 1 81.12 81 GLU B N 1
ATOM 1309 C CA . GLU B 1 81 ? -3.994 3.848 -14.758 1 81.12 81 GLU B CA 1
ATOM 1310 C C . GLU B 1 81 ? -4.168 5.148 -15.539 1 81.12 81 GLU B C 1
ATOM 1312 O O . GLU B 1 81 ? -4.715 5.145 -16.641 1 81.12 81 GLU B O 1
ATOM 1317 N N . TYR B 1 82 ? -3.816 6.227 -14.945 1 72.56 82 TYR B N 1
ATOM 1318 C CA . TYR B 1 82 ? -3.906 7.512 -15.625 1 72.56 82 TYR B CA 1
ATOM 1319 C C . TYR B 1 82 ? -2.955 7.57 -16.812 1 72.56 82 TYR B C 1
ATOM 1321 O O . TYR B 1 82 ? -3.26 8.195 -17.828 1 72.56 82 TYR B O 1
ATOM 1329 N N . HIS B 1 83 ? -1.89 7.039 -16.562 1 65.19 83 HIS B N 1
ATOM 1330 C CA . HIS B 1 83 ? -0.962 7.059 -17.688 1 65.19 83 HIS B CA 1
ATOM 1331 C C . HIS B 1 83 ? -1.412 6.105 -18.797 1 65.19 83 HIS B C 1
ATOM 1333 O O . HIS B 1 83 ? -1.119 6.328 -19.969 1 65.19 83 HIS B O 1
ATOM 1339 N N . THR B 1 84 ? -2.035 5.051 -18.453 1 55.19 84 THR B N 1
ATOM 1340 C CA . THR B 1 84 ? -2.52 4.121 -19.469 1 55.19 84 THR B CA 1
ATOM 1341 C C . THR B 1 84 ? -3.818 4.629 -20.094 1 55.19 84 THR B C 1
ATOM 1343 O O . THR B 1 84 ? -4.234 4.148 -21.141 1 55.19 84 THR B O 1
ATOM 1346 N N . ALA B 1 85 ? -4.426 5.535 -19.391 1 48.56 85 ALA B N 1
ATOM 1347 C CA . ALA B 1 85 ? -5.594 6.105 -20.062 1 48.56 85 ALA B CA 1
ATOM 1348 C C . ALA B 1 85 ? -5.18 7.16 -21.078 1 48.56 85 ALA B C 1
ATOM 1350 O O . ALA B 1 85 ? -4.227 7.91 -20.859 1 48.56 85 ALA B O 1
#

Sequence (170 aa):
FENKAKEAFFDDDFSLAVDLYSQAIDLDPNNPNLFADRAQSYIKLNSFTEAVSDANKAILLNPTLSKAYLRKGTACFNLEEYHTAFENKAKEAFFDDDFSLAVDLYSQAIDLDPNNPNLFADRAQSYIKLNSFTEAVSDANKAILLNPTLSKAYLRKGTACFNLEEYHTA

Foldseek 3Di:
DQVVLVVCVVVVVLVVSLVVLVVVCVVPVLALVSLLSNLVSCVSVLNLVSSLVSLVSSCVSPVVPVSSVVSNVSSVVSVVVVVVD/DQVVLVVCVVVVVLVVSLVVLVVVCVVPVLALVSLLSNLVSCVSVLVLVSSLVSLVSSCVSPVVPVSSVVSNVSSVVSVVVVVVD

pLDDT: mean 95.35, std 8.46, range [48.56, 98.81]

InterPro domains:
  IPR011990 Tetratricopeptide-like helical domain superfamily [G3DSA:1.25.40.10] (1-85)
  IPR011990 Tetratricopeptide-like helical domain superfamily [SSF48452] (3-85)
  IPR019734 Tetratricopeptide repeat [PS50005] (32-65)
  IPR019734 Tetratricopeptide repeat [SM00028] (1-31)
  IPR019734 Tetratricopeptide repeat [SM00028] (32-65)
  IPR044563 Protein Sgt1-like [PTHR45862] (2-85)